Protein AF-A0A933AD71-F1 (afdb_monomer)

Secondary structure (DSSP, 8-state):
-------S---------HHHHHHHHHHHHHHS-PPP---TTHHHHHHHHHHHTT-S-HHHHHHHHHHHHHT--EEES-HHHHHHTGGGGGGEEE-S--

Structure (mmCIF, N/CA/C/O backbone):
data_AF-A0A933AD71-F1
#
_entry.id   AF-A0A933AD71-F1
#
loop_
_atom_site.group_PDB
_atom_site.id
_atom_site.type_symbol
_atom_site.label_atom_id
_atom_site.label_alt_id
_atom_site.label_comp_id
_atom_site.label_asym_id
_atom_site.label_entity_id
_atom_site.label_seq_id
_atom_site.pdbx_PDB_ins_code
_atom_site.Cartn_x
_atom_site.Cartn_y
_atom_site.Cartn_z
_atom_site.occupancy
_atom_site.B_iso_or_equiv
_atom_site.auth_seq_id
_atom_site.auth_comp_id
_atom_site.auth_asym_id
_atom_site.auth_atom_id
_atom_site.pdbx_PDB_model_num
ATOM 1 N N . MET A 1 1 ? 36.492 -51.197 -6.129 1.00 37.38 1 MET A N 1
ATOM 2 C CA . MET A 1 1 ? 35.802 -50.047 -5.502 1.00 37.38 1 MET A CA 1
ATOM 3 C C . MET A 1 1 ? 36.405 -48.748 -6.037 1.00 37.38 1 MET A C 1
ATOM 5 O O . MET A 1 1 ? 37.437 -48.340 -5.514 1.00 37.38 1 MET A O 1
ATOM 9 N N . PRO A 1 2 ? 35.871 -48.123 -7.103 1.00 40.47 2 PRO A N 1
ATOM 10 C CA . PRO A 1 2 ? 36.407 -46.858 -7.590 1.00 40.47 2 PRO A CA 1
ATOM 11 C C . PRO A 1 2 ? 35.709 -45.665 -6.919 1.00 40.47 2 PRO A C 1
ATOM 13 O O . PRO A 1 2 ? 34.490 -45.634 -6.762 1.00 40.47 2 PRO A O 1
ATOM 16 N N . ARG A 1 3 ? 36.526 -44.697 -6.494 1.00 38.31 3 ARG A N 1
ATOM 17 C CA . ARG A 1 3 ? 36.139 -43.417 -5.889 1.00 38.31 3 ARG A CA 1
ATOM 18 C C . ARG A 1 3 ? 35.299 -42.589 -6.867 1.00 38.31 3 ARG A C 1
ATOM 20 O O . ARG A 1 3 ? 35.712 -42.370 -8.002 1.00 38.31 3 ARG A O 1
ATOM 27 N N . CYS A 1 4 ? 34.158 -42.091 -6.399 1.00 40.84 4 CYS A N 1
ATOM 28 C CA . CYS A 1 4 ? 33.303 -41.160 -7.129 1.00 40.84 4 CYS A CA 1
ATOM 29 C C . CYS A 1 4 ? 33.999 -39.785 -7.219 1.00 40.84 4 CYS A C 1
ATOM 31 O O . CYS A 1 4 ? 33.942 -38.977 -6.293 1.00 40.84 4 CYS A O 1
ATOM 33 N N . LEU A 1 5 ? 34.709 -39.541 -8.323 1.00 49.22 5 LEU A N 1
ATOM 34 C CA . LEU A 1 5 ? 35.146 -38.215 -8.760 1.00 49.22 5 LEU A CA 1
ATOM 35 C C . LEU A 1 5 ? 33.936 -37.494 -9.363 1.00 49.22 5 LEU A C 1
ATOM 37 O O . LEU A 1 5 ? 33.727 -37.532 -10.567 1.00 49.22 5 LEU A O 1
ATOM 41 N N . GLN A 1 6 ? 33.111 -36.878 -8.519 1.00 50.31 6 GLN A N 1
ATOM 42 C CA . GLN A 1 6 ? 32.087 -35.921 -8.958 1.00 50.31 6 GLN A CA 1
ATOM 43 C C . GLN A 1 6 ? 31.744 -34.945 -7.819 1.00 50.31 6 GLN A C 1
ATOM 45 O O . GLN A 1 6 ? 30.594 -34.709 -7.464 1.00 50.31 6 GLN A O 1
ATOM 50 N N . CYS A 1 7 ? 32.791 -34.357 -7.235 1.00 47.53 7 CYS A N 1
ATOM 51 C CA . CYS A 1 7 ? 32.699 -33.047 -6.599 1.00 47.53 7 CYS A CA 1
ATOM 52 C C . CYS A 1 7 ? 32.928 -31.986 -7.683 1.00 47.53 7 CYS A C 1
ATOM 54 O O . CYS A 1 7 ? 33.907 -32.073 -8.418 1.00 47.53 7 CYS A O 1
ATOM 56 N N . CYS A 1 8 ? 32.062 -30.971 -7.707 1.00 44.34 8 CYS A N 1
ATOM 57 C CA . CYS A 1 8 ? 32.221 -29.714 -8.444 1.00 44.34 8 CYS A CA 1
ATOM 58 C C . CYS A 1 8 ? 31.976 -29.749 -9.960 1.00 44.34 8 CYS A C 1
ATOM 60 O O . CYS A 1 8 ? 32.891 -29.470 -10.720 1.00 44.34 8 CYS A O 1
ATOM 62 N N . ASP A 1 9 ? 30.722 -29.916 -10.398 1.00 50.09 9 ASP A N 1
ATOM 63 C CA . ASP A 1 9 ? 30.306 -29.219 -11.628 1.00 50.09 9 ASP A CA 1
ATOM 64 C C . ASP A 1 9 ? 28.804 -28.892 -11.675 1.00 50.09 9 ASP A C 1
ATOM 66 O O . ASP A 1 9 ? 27.994 -29.526 -12.349 1.00 50.09 9 ASP A O 1
ATOM 70 N N . ARG A 1 10 ? 28.389 -27.907 -10.869 1.00 45.22 10 ARG A N 1
ATOM 71 C CA . ARG A 1 10 ? 27.044 -27.308 -10.968 1.00 45.22 10 ARG A CA 1
ATOM 72 C C . ARG A 1 10 ? 27.066 -25.796 -10.746 1.00 45.22 10 ARG A C 1
ATOM 74 O O . ARG A 1 10 ? 26.207 -25.233 -10.074 1.00 45.22 10 ARG A O 1
ATOM 81 N N . ARG A 1 11 ? 28.090 -25.135 -11.284 1.00 51.91 11 ARG A N 1
ATOM 82 C CA . ARG A 1 11 ? 28.133 -23.677 -11.439 1.00 51.91 11 ARG A CA 1
ATOM 83 C C . ARG A 1 11 ? 28.491 -23.369 -12.884 1.00 51.91 11 ARG A C 1
ATOM 85 O O . ARG A 1 11 ? 29.607 -22.962 -13.176 1.00 51.91 11 ARG A O 1
ATOM 92 N N . SER A 1 12 ? 27.527 -23.553 -13.781 1.00 45.59 12 SER A N 1
ATOM 93 C CA . SER A 1 12 ? 27.561 -22.895 -15.082 1.00 45.59 12 SER A CA 1
ATOM 94 C C . SER A 1 12 ? 27.597 -21.387 -14.826 1.00 45.59 12 SER A C 1
ATOM 96 O O . SER A 1 12 ? 26.651 -20.769 -14.339 1.00 45.59 12 SER A O 1
ATOM 98 N N . SER A 1 13 ? 28.776 -20.829 -15.056 1.00 49.59 13 SER A N 1
ATOM 99 C CA . SER A 1 13 ? 29.161 -19.454 -14.809 1.00 49.59 13 SER A CA 1
ATOM 100 C C . SER A 1 13 ? 28.535 -18.522 -15.842 1.00 49.59 13 SER A C 1
ATOM 102 O O . SER A 1 13 ? 29.160 -18.187 -16.845 1.00 49.59 13 SER A O 1
ATOM 104 N N . THR A 1 14 ? 27.331 -18.020 -15.584 1.00 49.91 14 THR A N 1
ATOM 105 C CA . THR A 1 14 ? 26.979 -16.687 -16.085 1.00 49.91 14 THR A CA 1
ATOM 106 C C . THR A 1 14 ? 27.510 -15.688 -15.068 1.00 49.91 14 THR A C 1
ATOM 108 O O . THR A 1 14 ? 26.849 -15.384 -14.073 1.00 49.91 14 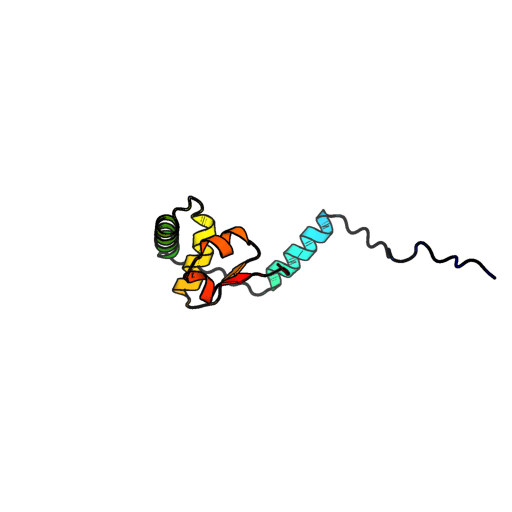THR A O 1
ATOM 111 N N . SER A 1 15 ? 28.735 -15.197 -15.273 1.00 59.34 15 SER A N 1
ATOM 112 C CA . SER A 1 15 ? 29.302 -14.083 -14.503 1.00 59.34 15 SER A CA 1
ATOM 113 C C . SER A 1 15 ? 28.622 -12.768 -14.910 1.00 59.34 15 SER A C 1
ATOM 115 O O . SER A 1 15 ? 29.255 -11.825 -15.384 1.00 59.34 15 SER A O 1
ATOM 117 N N . THR A 1 16 ? 27.297 -12.709 -14.796 1.00 62.53 1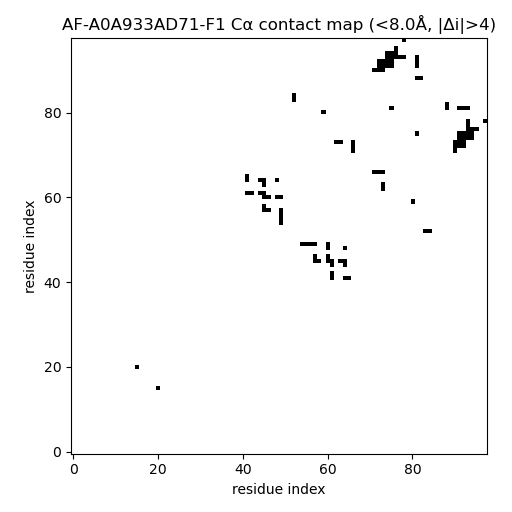6 THR A N 1
ATOM 118 C CA . THR A 1 16 ? 26.540 -11.480 -14.999 1.00 62.53 16 THR A CA 1
ATOM 119 C C . THR A 1 16 ? 26.776 -10.630 -13.762 1.00 62.53 16 THR A C 1
ATOM 121 O O . THR A 1 16 ? 26.353 -10.994 -12.661 1.00 62.53 16 THR A O 1
ATOM 124 N N . SER A 1 17 ? 27.516 -9.530 -13.925 1.00 79.25 17 SER A N 1
ATOM 125 C CA . SER A 1 17 ? 27.820 -8.623 -12.819 1.00 79.25 17 SER A CA 1
ATOM 126 C C . SER A 1 17 ? 26.526 -8.185 -12.113 1.00 79.25 17 SER A C 1
ATOM 128 O O . SER A 1 17 ? 25.480 -8.087 -12.767 1.00 79.25 17 SER A O 1
ATOM 130 N N . PRO A 1 18 ? 26.559 -7.892 -10.799 1.00 83.69 18 PRO A N 1
ATOM 131 C CA . PRO A 1 18 ? 25.370 -7.455 -10.063 1.00 83.69 18 PRO A CA 1
ATOM 132 C C . PRO A 1 18 ? 24.619 -6.303 -10.746 1.00 83.69 18 PRO A C 1
ATOM 134 O O . PRO A 1 18 ? 23.392 -6.300 -10.770 1.00 83.69 18 PRO A O 1
ATOM 137 N N . ARG A 1 19 ? 25.352 -5.387 -11.396 1.00 88.06 19 ARG A N 1
ATOM 138 C CA . ARG A 1 19 ? 24.788 -4.292 -12.197 1.00 88.06 19 ARG A CA 1
ATOM 139 C C . ARG A 1 19 ? 23.958 -4.791 -13.382 1.00 88.06 19 ARG A C 1
ATOM 141 O O . ARG A 1 19 ? 22.813 -4.382 -13.521 1.00 88.06 19 ARG A O 1
ATOM 148 N N . LYS A 1 20 ? 24.503 -5.702 -14.197 1.00 90.31 20 LYS A N 1
ATOM 149 C CA . LYS A 1 20 ? 23.792 -6.260 -15.360 1.00 90.31 20 LYS A CA 1
ATOM 150 C C . LYS A 1 20 ? 22.535 -7.031 -14.942 1.00 90.31 20 LYS A C 1
ATOM 152 O O . LYS A 1 20 ? 21.494 -6.880 -15.567 1.00 90.31 20 LYS A O 1
ATOM 157 N N . ARG A 1 21 ? 22.605 -7.796 -13.844 1.00 92.56 21 ARG A N 1
ATOM 158 C CA . ARG A 1 21 ? 21.426 -8.481 -13.278 1.00 92.56 21 ARG A CA 1
ATOM 159 C C . ARG A 1 21 ? 20.364 -7.489 -12.801 1.00 92.56 21 ARG A C 1
ATOM 161 O O . ARG A 1 21 ? 19.177 -7.747 -12.967 1.00 92.56 21 ARG A O 1
ATOM 168 N N . GLY A 1 22 ? 20.786 -6.367 -12.215 1.00 93.56 22 GLY A N 1
ATOM 169 C CA . GLY A 1 22 ? 19.889 -5.291 -11.794 1.00 93.56 22 GLY A CA 1
ATOM 170 C C . GLY A 1 22 ? 19.169 -4.629 -12.970 1.00 93.56 22 GLY A C 1
ATOM 171 O O . GLY A 1 22 ? 17.956 -4.451 -12.915 1.00 93.56 22 GLY A O 1
ATOM 172 N N . GLU A 1 23 ? 19.891 -4.326 -14.051 1.00 95.62 23 GLU A N 1
ATOM 173 C CA . GLU A 1 23 ? 19.314 -3.758 -15.279 1.00 95.62 23 GLU A CA 1
ATOM 174 C C . GLU A 1 23 ? 18.298 -4.706 -15.930 1.00 95.62 23 GLU A C 1
ATOM 176 O O . GLU A 1 23 ? 17.209 -4.281 -16.316 1.00 95.62 23 GLU A O 1
ATOM 181 N N . GLU A 1 24 ? 18.612 -6.002 -15.995 1.00 95.38 24 GLU A N 1
ATOM 182 C CA . GLU A 1 24 ? 17.698 -7.022 -16.512 1.00 95.38 24 GLU A CA 1
ATOM 183 C C . GLU A 1 24 ? 16.433 -7.144 -15.649 1.00 95.38 24 GLU A C 1
ATOM 185 O O . GLU A 1 24 ? 15.317 -7.098 -16.171 1.00 95.38 24 GLU A O 1
ATOM 190 N N . ALA A 1 25 ? 16.587 -7.220 -14.323 1.00 94.25 25 ALA A N 1
ATOM 191 C CA . ALA A 1 25 ? 15.460 -7.276 -13.395 1.00 94.25 25 ALA A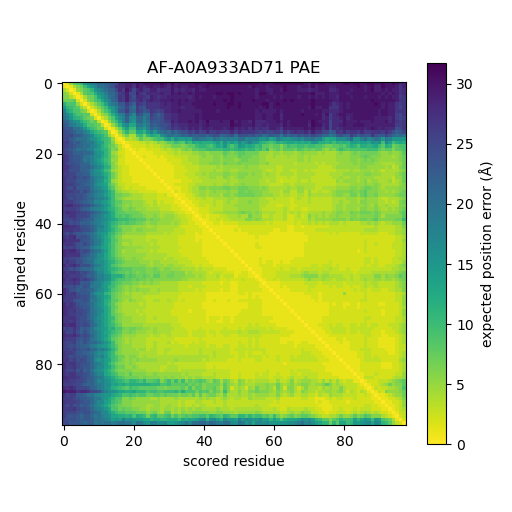 CA 1
ATOM 192 C C . ALA A 1 25 ? 14.568 -6.028 -13.497 1.00 94.25 25 ALA A C 1
ATOM 194 O O . ALA A 1 25 ? 13.342 -6.144 -13.509 1.00 94.25 25 ALA A O 1
ATOM 195 N N . PHE A 1 26 ? 15.165 -4.842 -13.628 1.00 94.38 26 PHE A N 1
ATOM 196 C CA . PHE A 1 26 ? 14.424 -3.598 -13.815 1.00 94.38 26 PHE A CA 1
ATOM 197 C C . PHE A 1 26 ? 13.681 -3.566 -15.159 1.00 94.38 26 PHE A C 1
ATOM 199 O O . PHE A 1 26 ? 12.513 -3.189 -15.214 1.00 94.38 26 PHE A O 1
ATOM 206 N N . SER A 1 27 ? 14.305 -4.043 -16.241 1.00 95.44 27 SER A N 1
ATOM 207 C CA . SER A 1 27 ? 13.642 -4.186 -17.544 1.00 95.44 27 SER A CA 1
ATOM 208 C C . SER A 1 27 ? 12.444 -5.142 -17.491 1.00 95.44 27 SER A C 1
ATOM 210 O O . SER A 1 27 ? 11.424 -4.901 -18.140 1.00 95.44 27 SER A O 1
ATOM 212 N N . ILE A 1 28 ? 12.546 -6.237 -16.732 1.00 95.31 28 ILE A N 1
ATOM 213 C CA . ILE A 1 28 ? 11.416 -7.143 -16.486 1.00 95.31 28 ILE A CA 1
ATOM 214 C C . ILE A 1 28 ? 10.326 -6.410 -15.700 1.00 95.31 28 ILE A C 1
ATOM 216 O O . ILE A 1 28 ? 9.176 -6.424 -16.130 1.00 95.31 28 ILE A O 1
ATOM 220 N N . PHE A 1 29 ? 10.682 -5.719 -14.613 1.00 92.94 29 PHE A N 1
ATOM 221 C CA . PHE A 1 29 ? 9.746 -4.946 -13.792 1.00 92.94 29 PHE A CA 1
ATOM 222 C C . PHE A 1 29 ? 8.922 -3.950 -14.621 1.00 92.94 29 PHE A C 1
ATOM 224 O O . PHE A 1 29 ? 7.695 -3.947 -14.529 1.00 92.94 29 PHE A O 1
ATOM 231 N N . CYS A 1 30 ? 9.566 -3.180 -15.502 1.00 94.00 30 CYS A N 1
ATOM 232 C CA . CYS A 1 30 ? 8.885 -2.219 -16.377 1.00 94.00 30 CYS A CA 1
ATOM 233 C C . CYS A 1 30 ? 7.878 -2.865 -17.346 1.00 94.00 30 CYS A C 1
ATOM 235 O O . CYS A 1 30 ? 6.991 -2.182 -17.851 1.00 94.00 30 CYS A O 1
ATOM 237 N N . ARG A 1 31 ? 7.988 -4.174 -17.607 1.00 95.81 31 ARG A N 1
ATOM 238 C CA . ARG A 1 31 ? 7.097 -4.929 -18.502 1.00 95.81 31 ARG A CA 1
ATOM 239 C C . ARG A 1 31 ? 5.967 -5.664 -17.778 1.00 95.81 31 ARG A C 1
ATOM 241 O O . ARG A 1 31 ? 5.102 -6.216 -18.447 1.00 95.81 31 ARG A O 1
ATOM 248 N N . LEU A 1 32 ? 5.926 -5.649 -16.443 1.00 93.56 32 LEU A N 1
ATOM 249 C CA . LEU A 1 32 ? 4.913 -6.364 -15.649 1.00 93.56 32 LEU A CA 1
ATOM 250 C C . LEU A 1 32 ? 3.495 -5.768 -15.745 1.00 93.56 32 LEU A C 1
ATOM 252 O O . LEU A 1 32 ? 2.576 -6.300 -15.131 1.00 93.56 32 LEU A O 1
ATOM 256 N N . GLY A 1 33 ? 3.299 -4.668 -16.481 1.00 92.62 33 GLY A N 1
ATOM 257 C CA . GLY A 1 33 ? 1.984 -4.034 -16.629 1.00 92.62 33 GLY A CA 1
ATOM 258 C C . GLY A 1 33 ? 1.458 -3.411 -15.332 1.00 92.62 33 GLY A C 1
ATOM 259 O O . GLY A 1 33 ? 0.250 -3.250 -15.167 1.00 92.62 33 GLY A O 1
ATOM 260 N N . ILE A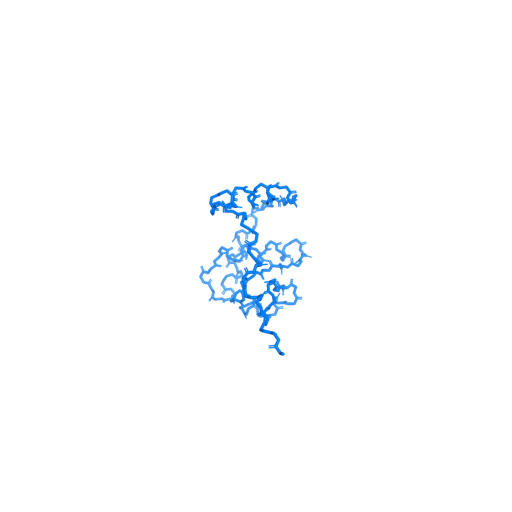 1 34 ? 2.350 -3.071 -14.395 1.00 91.75 34 ILE A N 1
ATOM 261 C CA . ILE A 1 34 ? 1.985 -2.420 -13.134 1.00 91.75 34 ILE A CA 1
ATOM 262 C C . ILE A 1 34 ? 1.457 -1.021 -13.447 1.00 91.75 34 ILE A C 1
ATOM 264 O O . ILE A 1 34 ? 2.160 -0.200 -14.034 1.00 91.75 34 ILE A O 1
ATOM 268 N N . ARG A 1 35 ? 0.222 -0.741 -13.029 1.00 91.75 35 ARG A N 1
ATOM 269 C CA . ARG A 1 35 ? -0.409 0.569 -13.193 1.00 91.75 35 ARG A CA 1
ATOM 270 C C . ARG A 1 35 ? -0.202 1.409 -11.930 1.00 91.75 35 ARG A C 1
ATOM 272 O O . ARG A 1 35 ? -0.742 1.036 -10.887 1.00 91.75 35 ARG A O 1
ATOM 279 N N . PRO A 1 36 ? 0.520 2.543 -11.996 1.00 89.56 36 PRO A N 1
ATOM 280 C CA . PRO A 1 36 ? 0.557 3.491 -10.893 1.00 89.56 36 PRO A CA 1
ATOM 281 C C . PRO A 1 36 ? -0.849 4.037 -10.650 1.00 89.56 36 PRO A C 1
ATOM 283 O O . PRO A 1 36 ? -1.519 4.481 -11.583 1.00 89.56 36 PRO A O 1
ATOM 286 N N . VAL A 1 37 ? -1.295 4.001 -9.399 1.00 91.00 37 VAL A N 1
ATOM 287 C CA . VAL A 1 37 ? -2.570 4.590 -8.994 1.00 91.00 37 VAL A CA 1
ATOM 288 C C . VAL A 1 37 ? -2.271 5.861 -8.217 1.00 91.00 37 VAL A C 1
ATOM 290 O O . VAL A 1 37 ? -1.567 5.831 -7.210 1.00 91.00 37 VAL A O 1
ATOM 293 N N . HIS A 1 38 ? -2.807 6.980 -8.696 1.00 89.69 38 HIS A N 1
ATOM 294 C CA . HIS A 1 38 ? -2.748 8.255 -7.999 1.00 89.69 38 HIS A CA 1
ATOM 295 C C . HIS A 1 38 ? -4.147 8.616 -7.519 1.00 89.69 38 HIS A C 1
ATOM 297 O O . HIS A 1 38 ? -5.061 8.766 -8.331 1.00 89.69 38 HIS A O 1
ATOM 303 N N . ARG A 1 39 ? -4.311 8.793 -6.208 1.00 91.94 39 ARG A N 1
ATOM 304 C CA . ARG A 1 39 ? -5.565 9.272 -5.629 1.00 91.94 39 ARG A CA 1
ATOM 305 C C . ARG A 1 39 ? -5.299 10.369 -4.603 1.00 91.94 39 ARG A C 1
ATOM 307 O O . ARG A 1 39 ? -4.378 10.227 -3.796 1.00 91.94 39 ARG A O 1
ATOM 314 N N . PRO A 1 40 ? -6.095 11.449 -4.607 1.00 90.88 40 PRO A N 1
ATOM 315 C CA . PRO A 1 40 ? -5.922 12.543 -3.661 1.00 90.88 40 PRO A CA 1
ATOM 316 C C . PRO A 1 40 ? -6.307 12.151 -2.229 1.00 90.88 40 PRO A C 1
ATOM 318 O O . PRO A 1 40 ? -5.819 12.765 -1.298 1.00 90.88 40 PRO A O 1
ATOM 321 N N . ASP A 1 41 ? -7.133 11.126 -2.019 1.00 94.50 41 ASP A N 1
ATOM 322 C CA . ASP A 1 41 ? -7.557 10.661 -0.689 1.00 94.50 41 ASP A CA 1
ATOM 323 C C . ASP A 1 41 ? -6.570 9.674 -0.036 1.00 94.50 41 ASP A C 1
ATOM 325 O O . ASP A 1 41 ? -6.644 9.417 1.168 1.00 94.50 41 ASP A O 1
ATOM 329 N N . LEU A 1 42 ? -5.610 9.146 -0.804 1.00 95.62 42 LEU A N 1
ATOM 330 C CA . LEU A 1 42 ? -4.757 8.040 -0.369 1.00 95.62 42 LEU A CA 1
ATOM 331 C C . LEU A 1 42 ? -3.906 8.385 0.858 1.00 95.62 42 LEU A C 1
ATOM 333 O O . LEU A 1 42 ? -3.791 7.580 1.781 1.00 95.62 42 LEU A O 1
ATOM 337 N N . HIS A 1 43 ? -3.322 9.583 0.880 1.00 95.31 43 HIS A N 1
ATOM 338 C CA . HIS A 1 43 ? -2.446 10.018 1.967 1.00 95.31 43 HIS A CA 1
ATOM 339 C C . HIS A 1 43 ? -3.221 10.276 3.266 1.00 95.31 43 HIS A C 1
ATOM 341 O O . HIS A 1 43 ? -2.720 9.973 4.349 1.00 95.31 43 HIS A O 1
ATOM 347 N N . LEU A 1 44 ? -4.461 10.770 3.164 1.00 96.56 44 LEU A N 1
ATOM 348 C CA . LEU A 1 44 ? -5.347 10.956 4.314 1.00 96.56 44 LEU A CA 1
ATOM 349 C C . LEU A 1 44 ? -5.711 9.603 4.920 1.00 96.56 44 LEU A C 1
ATOM 351 O O . LEU A 1 44 ? -5.530 9.396 6.122 1.00 96.56 44 LEU A O 1
ATOM 355 N N . ARG A 1 45 ? -6.124 8.644 4.081 1.00 97.00 45 ARG A N 1
ATOM 356 C CA . ARG A 1 45 ? -6.471 7.305 4.561 1.00 97.00 45 ARG A CA 1
ATOM 357 C C . ARG A 1 45 ? -5.261 6.572 5.141 1.00 97.00 45 ARG A C 1
ATOM 359 O O . ARG A 1 45 ? -5.363 5.961 6.202 1.00 97.00 45 ARG A O 1
ATOM 366 N N . ALA A 1 46 ? -4.095 6.675 4.506 1.00 97.00 46 ALA A N 1
ATOM 367 C CA . ALA A 1 46 ? -2.855 6.108 5.035 1.00 97.00 46 ALA A CA 1
ATOM 368 C C . ALA A 1 46 ? -2.497 6.689 6.415 1.00 97.00 46 ALA A C 1
ATOM 370 O O . ALA A 1 46 ? -2.075 5.950 7.307 1.00 97.00 46 ALA A O 1
ATOM 371 N N . TRP A 1 47 ? -2.697 7.996 6.610 1.00 97.25 47 TRP A N 1
ATOM 372 C CA . TRP A 1 47 ? -2.468 8.667 7.889 1.00 97.25 47 TRP A CA 1
ATOM 373 C C . TRP A 1 47 ? -3.428 8.1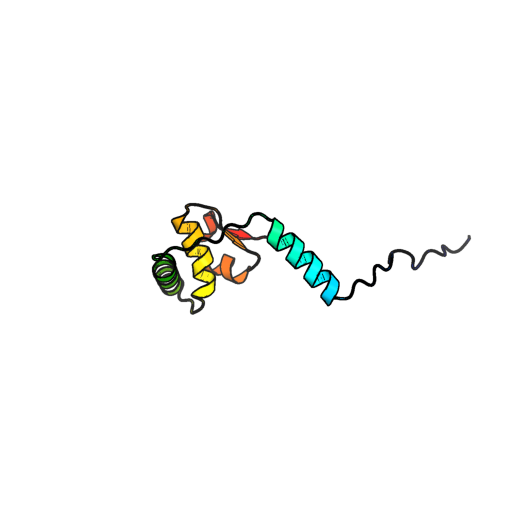96 8.986 1.00 97.25 47 TRP A C 1
ATOM 375 O O . TRP A 1 47 ? -3.010 7.949 10.117 1.00 97.25 47 TRP A O 1
ATOM 385 N N . GLU A 1 48 ? -4.709 8.024 8.669 1.00 97.38 48 GLU A N 1
ATOM 386 C CA . GLU A 1 48 ? -5.690 7.470 9.605 1.00 97.38 48 GLU A CA 1
ATOM 387 C C . GLU A 1 48 ? -5.320 6.058 10.051 1.00 97.38 48 GLU A C 1
ATOM 389 O O . GLU A 1 48 ? -5.229 5.808 11.252 1.00 97.38 48 GLU A O 1
ATOM 394 N N . ILE A 1 49 ? -5.007 5.169 9.104 1.00 96.31 49 ILE A N 1
ATOM 395 C CA . ILE A 1 49 ? -4.589 3.796 9.415 1.00 96.31 49 ILE A CA 1
ATOM 396 C C . ILE A 1 49 ? -3.313 3.804 10.269 1.00 96.31 49 ILE A C 1
ATOM 398 O O . ILE A 1 49 ? -3.200 3.027 11.218 1.00 96.31 49 ILE A O 1
ATOM 402 N N . ALA A 1 50 ? -2.360 4.696 9.979 1.00 96.62 50 ALA A N 1
ATOM 403 C CA . ALA A 1 50 ? -1.136 4.825 10.768 1.00 96.62 50 ALA A CA 1
ATOM 404 C C . ALA A 1 50 ? -1.428 5.179 12.236 1.00 96.62 50 ALA A C 1
ATOM 406 O O . ALA A 1 50 ? -0.831 4.582 13.136 1.00 96.62 50 ALA A O 1
ATOM 407 N N . LYS A 1 51 ? -2.379 6.094 12.480 1.00 96.62 51 LYS A N 1
ATOM 408 C CA . LYS A 1 51 ? 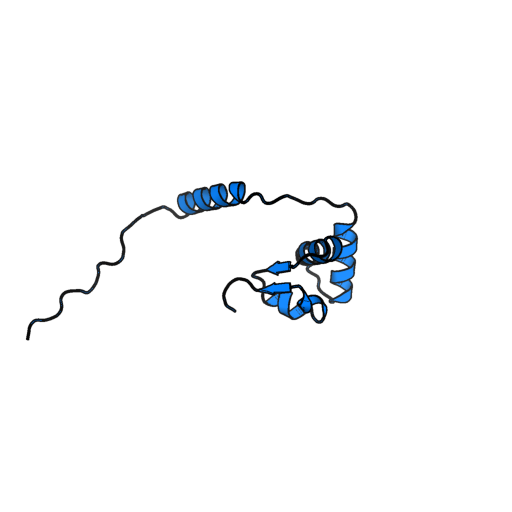-2.847 6.442 13.831 1.00 96.62 51 LYS A CA 1
ATOM 409 C C . LYS A 1 51 ? -3.559 5.268 14.502 1.00 96.62 51 LYS A C 1
ATOM 411 O O . LYS A 1 51 ? -3.234 4.942 15.638 1.00 96.62 51 LYS A O 1
ATOM 416 N N . GLU A 1 52 ? -4.482 4.609 13.800 1.00 95.56 52 GLU A N 1
ATOM 417 C CA . GLU A 1 52 ? -5.234 3.457 14.322 1.00 95.56 52 GLU A CA 1
ATOM 418 C C . GLU A 1 52 ? -4.315 2.298 14.741 1.00 95.56 52 GLU A C 1
ATOM 420 O O . GLU A 1 52 ? -4.561 1.631 15.743 1.00 95.56 52 GLU A O 1
ATOM 425 N N . LEU A 1 53 ? -3.238 2.063 13.986 1.00 93.56 53 LEU A N 1
ATOM 426 C CA . LEU A 1 53 ? -2.257 1.011 14.264 1.00 93.56 53 LEU A CA 1
ATOM 427 C C . LEU A 1 53 ? -1.081 1.487 15.132 1.00 93.56 53 LEU A C 1
ATOM 429 O O . LEU A 1 53 ? -0.127 0.728 15.322 1.00 93.56 53 LEU A O 1
ATOM 433 N N . ASN A 1 54 ? -1.124 2.731 15.622 1.00 94.06 54 ASN A N 1
ATOM 434 C CA . ASN A 1 54 ? -0.070 3.376 16.406 1.00 94.06 54 ASN A CA 1
ATOM 435 C C . ASN A 1 54 ? 1.338 3.149 15.814 1.00 94.06 54 ASN A C 1
ATOM 437 O O . ASN A 1 54 ? 2.255 2.653 16.475 1.00 94.06 54 ASN A O 1
ATOM 441 N N . THR A 1 55 ? 1.503 3.434 14.518 1.00 92.56 55 THR A N 1
ATOM 442 C CA . THR A 1 55 ? 2.754 3.198 13.786 1.00 92.56 55 THR A CA 1
ATOM 443 C C . THR A 1 55 ? 3.243 4.477 13.103 1.00 92.56 55 THR A C 1
ATOM 445 O O . THR A 1 55 ? 2.470 5.127 12.406 1.00 92.56 55 THR A O 1
ATOM 448 N N . PRO A 1 56 ? 4.543 4.817 13.194 1.00 92.31 56 PRO A N 1
ATOM 449 C CA . PRO A 1 56 ? 5.095 5.999 12.522 1.00 92.31 56 PRO A CA 1
ATOM 450 C C . PRO A 1 56 ? 5.288 5.798 11.006 1.00 92.31 56 PRO A C 1
ATOM 452 O O . PRO A 1 56 ? 5.683 6.710 10.286 1.00 92.31 56 PRO A O 1
ATOM 455 N N . ARG A 1 57 ? 5.043 4.584 10.497 1.00 92.00 57 ARG A N 1
ATOM 456 C CA . ARG A 1 57 ? 5.338 4.176 9.114 1.00 92.00 57 ARG A CA 1
ATOM 457 C C . ARG A 1 57 ? 4.168 4.456 8.173 1.00 92.00 57 ARG A C 1
ATOM 459 O O . ARG A 1 57 ? 3.528 3.530 7.684 1.00 92.00 57 ARG A O 1
ATOM 466 N N . VAL A 1 58 ? 3.889 5.734 7.928 1.00 94.19 58 VAL A N 1
ATOM 467 C CA . VAL A 1 58 ? 2.782 6.166 7.050 1.00 94.19 58 VAL A CA 1
ATOM 468 C C . VAL A 1 58 ? 2.986 5.691 5.610 1.00 94.19 58 VAL A C 1
ATOM 470 O O . VAL A 1 58 ? 2.024 5.340 4.936 1.00 94.19 58 VAL A O 1
ATOM 473 N N . TYR A 1 59 ? 4.235 5.628 5.140 1.00 92.88 59 TYR A N 1
ATOM 474 C CA . TYR A 1 59 ? 4.556 5.142 3.796 1.00 92.88 59 TYR A CA 1
ATOM 475 C C . TYR A 1 59 ? 4.016 3.723 3.556 1.00 92.88 59 TYR A C 1
ATOM 477 O O . TYR A 1 59 ? 3.251 3.517 2.619 1.00 92.88 59 TYR A O 1
ATOM 485 N N . ASP A 1 60 ? 4.287 2.782 4.467 1.00 93.06 60 ASP A N 1
ATOM 486 C CA . ASP A 1 60 ? 3.764 1.410 4.380 1.00 93.06 60 ASP A CA 1
ATOM 487 C C . ASP A 1 60 ? 2.225 1.380 4.382 1.00 93.06 60 ASP A C 1
ATOM 489 O O . ASP A 1 60 ? 1.610 0.514 3.757 1.00 93.06 60 ASP A O 1
ATOM 493 N N . MET A 1 61 ? 1.585 2.337 5.068 1.00 96.19 61 MET A N 1
ATOM 494 C CA . MET A 1 61 ? 0.124 2.437 5.119 1.00 96.19 61 MET A CA 1
ATOM 495 C C . MET A 1 61 ? -0.490 2.918 3.806 1.00 96.19 61 MET A C 1
ATOM 497 O O . MET A 1 61 ? -1.681 2.704 3.616 1.00 96.19 61 MET A O 1
ATOM 501 N N . HIS A 1 62 ? 0.277 3.491 2.872 1.00 95.69 62 HIS A N 1
ATOM 502 C CA . HIS A 1 62 ? -0.253 3.824 1.546 1.00 95.69 62 HIS A CA 1
ATOM 503 C C . HIS A 1 62 ? -0.634 2.562 0.771 1.00 95.69 62 HIS A C 1
ATOM 505 O O . HIS A 1 62 ? -1.693 2.526 0.156 1.00 95.69 62 HIS A O 1
ATOM 511 N N . CYS A 1 63 ? 0.168 1.496 0.853 1.00 94.00 63 CYS A N 1
ATOM 512 C CA . CYS A 1 63 ? -0.173 0.218 0.226 1.00 94.00 63 CYS A CA 1
ATOM 513 C C . CYS A 1 63 ? -1.438 -0.394 0.847 1.00 94.00 63 CYS A C 1
ATOM 515 O O . CYS A 1 63 ? -2.284 -0.934 0.140 1.00 94.00 63 CYS A O 1
ATOM 517 N N . VAL A 1 64 ? -1.580 -0.277 2.171 1.00 96.06 64 VAL A N 1
ATOM 518 C CA . VAL A 1 64 ? -2.752 -0.762 2.916 1.00 96.06 64 VAL A CA 1
ATOM 519 C C . VAL A 1 64 ? -3.997 0.044 2.546 1.00 96.06 64 VAL A C 1
ATOM 521 O O . VAL A 1 64 ? -5.025 -0.539 2.224 1.00 96.06 64 VAL A O 1
ATOM 524 N N . ALA A 1 65 ? -3.896 1.373 2.553 1.00 96.44 65 ALA A N 1
ATOM 525 C CA . ALA A 1 65 ? -4.981 2.275 2.192 1.00 96.44 65 ALA A CA 1
ATOM 526 C C . ALA A 1 65 ? -5.425 2.068 0.743 1.00 96.44 65 ALA A C 1
ATOM 528 O O . ALA A 1 65 ? -6.621 2.014 0.484 1.00 96.44 65 ALA A O 1
ATOM 529 N N . LEU A 1 66 ? -4.481 1.902 -0.189 1.00 96.31 66 LEU A N 1
ATOM 530 C CA . LEU A 1 66 ? -4.801 1.663 -1.593 1.00 96.31 66 LEU A CA 1
ATOM 531 C C . LEU A 1 66 ? -5.596 0.365 -1.760 1.00 96.31 66 LEU A C 1
ATOM 533 O O . LEU A 1 66 ? -6.628 0.370 -2.418 1.00 96.31 66 LEU A O 1
ATOM 537 N N . ALA A 1 67 ? -5.149 -0.722 -1.129 1.00 95.50 67 ALA A N 1
ATOM 538 C CA . ALA A 1 67 ? -5.855 -1.998 -1.180 1.00 95.50 67 ALA A CA 1
ATOM 539 C C . ALA A 1 67 ? -7.252 -1.924 -0.537 1.00 95.50 67 ALA A C 1
ATOM 541 O O . ALA A 1 67 ? -8.210 -2.464 -1.084 1.00 95.50 67 ALA A O 1
ATOM 542 N N . GLU A 1 68 ? -7.388 -1.206 0.584 1.00 94.62 68 GLU A N 1
ATOM 543 C CA . GLU A 1 68 ? -8.678 -0.993 1.253 1.00 94.62 68 GLU A CA 1
ATOM 544 C C . GLU A 1 68 ? -9.651 -0.178 0.380 1.00 94.62 68 GLU A C 1
ATOM 546 O O . GLU A 1 68 ? -10.814 -0.553 0.257 1.00 94.62 68 GLU A O 1
ATOM 551 N N . LEU A 1 69 ? -9.175 0.896 -0.264 1.00 94.75 69 LEU A N 1
ATOM 552 C CA . LEU A 1 69 ? -9.980 1.777 -1.122 1.00 94.75 69 LEU A CA 1
ATOM 553 C C . LEU A 1 69 ? -10.377 1.125 -2.452 1.00 94.75 69 LEU A C 1
ATOM 555 O O . LEU A 1 69 ? -11.486 1.340 -2.932 1.00 94.75 69 LEU A O 1
ATOM 559 N N . GLU A 1 70 ? -9.483 0.337 -3.047 1.00 94.00 70 GLU A N 1
ATOM 560 C CA . GLU A 1 70 ? -9.74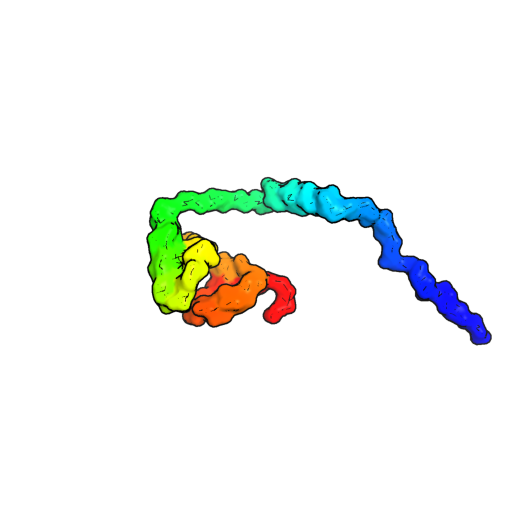4 -0.387 -4.298 1.00 94.00 70 GLU A CA 1
ATOM 561 C C . GLU A 1 70 ? -10.458 -1.732 -4.058 1.00 94.00 70 GLU A C 1
ATOM 563 O O . GLU A 1 70 ? -10.811 -2.424 -5.012 1.00 94.00 70 GLU A O 1
ATOM 568 N N . GLY A 1 71 ? -10.672 -2.122 -2.794 1.00 93.94 71 GLY A N 1
ATOM 569 C CA . GLY A 1 71 ? -11.336 -3.374 -2.431 1.00 93.94 71 GLY A CA 1
ATOM 570 C C . GLY A 1 71 ? -10.577 -4.623 -2.890 1.00 93.94 71 GLY A C 1
ATOM 571 O O . GLY A 1 71 ? -11.201 -5.623 -3.244 1.00 93.94 71 GLY A O 1
ATOM 572 N N . CYS A 1 72 ? -9.243 -4.571 -2.918 1.00 94.56 72 CYS A N 1
ATOM 573 C CA . CYS A 1 72 ? -8.394 -5.645 -3.426 1.00 94.56 72 CYS A CA 1
ATOM 574 C C . CYS A 1 72 ? -7.481 -6.242 -2.345 1.00 94.56 72 CYS A C 1
ATOM 576 O O . CYS A 1 72 ? -7.370 -5.749 -1.223 1.00 94.56 72 CYS A O 1
ATOM 578 N N . GLU A 1 73 ? -6.839 -7.360 -2.675 1.00 96.06 73 GLU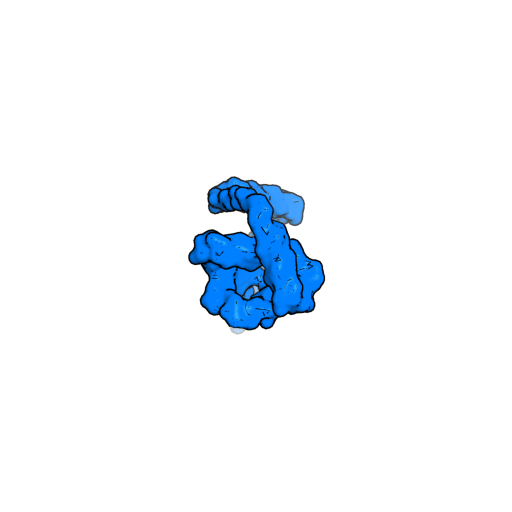 A N 1
ATOM 579 C CA . GLU A 1 73 ? -5.915 -8.024 -1.761 1.00 96.06 73 GLU A CA 1
ATOM 580 C C . GLU A 1 73 ? -4.556 -7.313 -1.729 1.00 96.06 73 GLU A C 1
ATOM 582 O O . GLU A 1 73 ? -3.989 -6.963 -2.764 1.00 96.06 73 GLU A O 1
ATOM 587 N N . LEU A 1 74 ? -3.984 -7.175 -0.533 1.00 95.88 74 LEU A N 1
ATOM 588 C CA . LEU A 1 74 ? -2.628 -6.667 -0.352 1.00 95.88 74 LEU A CA 1
ATOM 589 C C . LEU A 1 74 ?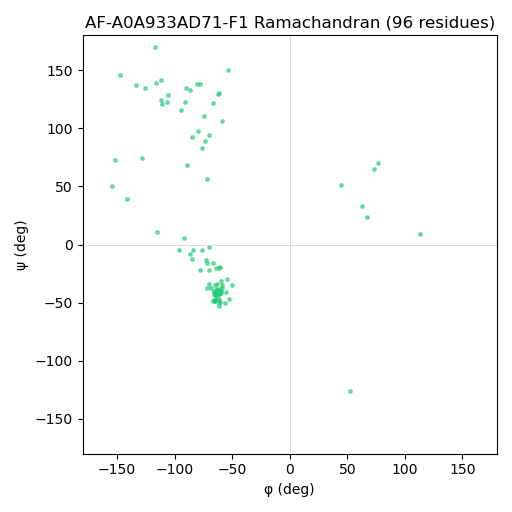 -1.635 -7.827 -0.350 1.00 95.88 74 LEU A C 1
ATOM 591 O O . LEU A 1 74 ? -1.699 -8.687 0.522 1.00 95.88 74 LEU A O 1
ATOM 595 N N . TYR A 1 75 ? -0.658 -7.808 -1.252 1.00 95.00 75 TYR A N 1
ATOM 596 C CA . TYR A 1 75 ? 0.472 -8.737 -1.234 1.00 95.00 75 TYR A CA 1
ATOM 597 C C . TYR A 1 75 ? 1.732 -8.015 -0.754 1.00 95.00 75 TYR A C 1
ATOM 599 O O . TYR A 1 75 ? 2.078 -6.955 -1.270 1.00 95.00 75 TYR A O 1
ATOM 607 N N . THR A 1 76 ? 2.430 -8.571 0.239 1.00 94.38 76 THR A N 1
ATOM 608 C CA . THR A 1 76 ? 3.657 -7.963 0.774 1.00 94.38 76 THR A CA 1
ATOM 609 C C . THR A 1 76 ? 4.667 -8.999 1.255 1.00 94.38 76 THR A C 1
ATOM 611 O O . THR A 1 76 ? 4.307 -10.049 1.783 1.00 94.38 76 THR A O 1
ATOM 614 N N . ALA A 1 77 ? 5.954 -8.696 1.086 1.00 94.44 77 ALA A N 1
ATOM 615 C CA . ALA A 1 77 ? 7.040 -9.457 1.700 1.00 94.44 77 ALA A CA 1
ATOM 616 C C . ALA A 1 77 ? 7.364 -8.965 3.129 1.00 94.44 77 ALA A C 1
ATOM 618 O O . ALA A 1 77 ? 8.143 -9.600 3.841 1.00 94.44 77 ALA A O 1
ATOM 619 N N . ASP A 1 78 ? 6.775 -7.849 3.582 1.00 92.69 78 ASP A N 1
ATOM 620 C CA . ASP A 1 78 ? 7.003 -7.320 4.930 1.00 92.69 78 ASP A CA 1
ATOM 621 C C . ASP A 1 78 ? 6.167 -8.089 5.970 1.00 92.69 78 ASP A C 1
ATOM 623 O O . ASP A 1 78 ? 4.996 -7.802 6.240 1.00 92.69 78 ASP A O 1
ATOM 627 N N . ARG A 1 79 ? 6.813 -9.061 6.621 1.00 91.00 79 ARG A N 1
ATOM 628 C CA . ARG A 1 79 ? 6.244 -9.820 7.747 1.00 91.00 79 ARG A CA 1
ATOM 629 C C . ARG A 1 79 ? 5.843 -8.925 8.927 1.00 91.00 79 ARG A C 1
ATOM 631 O O . ARG A 1 79 ? 4.871 -9.213 9.627 1.00 91.00 79 ARG A O 1
ATOM 638 N N . GLY A 1 80 ? 6.602 -7.860 9.181 1.00 90.69 80 GLY A N 1
ATOM 639 C CA . GLY A 1 80 ? 6.348 -6.909 10.258 1.00 90.69 80 GLY A CA 1
ATOM 640 C C . GLY A 1 80 ? 5.090 -6.084 10.006 1.00 90.69 80 GLY A C 1
ATOM 641 O O . GLY A 1 80 ? 4.331 -5.837 10.944 1.00 90.69 80 GLY A O 1
ATOM 642 N N . LEU A 1 81 ? 4.836 -5.705 8.751 1.00 92.50 81 LEU A N 1
ATOM 643 C CA . LEU A 1 81 ? 3.573 -5.105 8.328 1.00 92.50 81 LEU A CA 1
ATOM 644 C C . LEU A 1 81 ? 2.405 -6.072 8.552 1.00 92.50 81 LEU A C 1
ATOM 646 O O . LEU A 1 81 ? 1.467 -5.719 9.263 1.00 92.50 81 LEU A O 1
ATOM 650 N N . LEU A 1 82 ? 2.493 -7.308 8.048 1.00 92.50 82 LEU A N 1
ATOM 651 C CA . LEU A 1 82 ? 1.426 -8.313 8.201 1.00 92.50 82 LEU A CA 1
ATOM 652 C C . LEU A 1 82 ? 1.041 -8.562 9.660 1.00 92.50 82 LEU A C 1
ATOM 654 O O . LEU A 1 82 ? -0.141 -8.675 9.981 1.00 92.50 82 LEU A O 1
ATOM 658 N N . ARG A 1 83 ? 2.031 -8.616 10.557 1.00 90.88 83 ARG A N 1
ATOM 659 C CA . ARG A 1 83 ? 1.789 -8.784 11.994 1.00 90.88 83 ARG A CA 1
ATOM 660 C C . ARG A 1 83 ? 1.044 -7.593 12.605 1.00 90.88 83 ARG A C 1
ATOM 662 O O . ARG A 1 83 ? 0.231 -7.797 13.499 1.00 90.88 83 ARG A O 1
ATOM 669 N N . LYS A 1 84 ? 1.304 -6.370 12.132 1.00 91.62 84 LYS A N 1
ATOM 670 C CA . LYS A 1 84 ? 0.658 -5.148 12.639 1.00 91.62 84 LYS A CA 1
ATOM 671 C C . LYS A 1 84 ? -0.767 -4.942 12.127 1.00 91.62 84 LYS A C 1
ATOM 673 O O . LYS A 1 84 ? -1.523 -4.233 12.774 1.00 91.62 84 LYS A O 1
ATOM 678 N N . LEU A 1 85 ? -1.149 -5.546 11.000 1.00 92.00 85 LEU A N 1
ATOM 679 C CA . LEU A 1 85 ? -2.455 -5.302 10.372 1.00 92.00 85 LEU A CA 1
ATOM 680 C C . LEU A 1 85 ? -3.662 -5.790 11.193 1.00 92.00 85 LEU A C 1
ATOM 682 O O . LEU A 1 85 ? -4.785 -5.376 10.909 1.00 92.00 85 LEU A O 1
ATOM 686 N N . GLY A 1 86 ? -3.473 -6.644 12.205 1.00 85.81 86 GLY A N 1
ATOM 687 C CA . GLY A 1 86 ? -4.566 -7.110 13.067 1.00 85.81 86 GLY A CA 1
ATOM 688 C C . GLY A 1 86 ? -5.740 -7.674 12.254 1.00 85.81 86 GLY A C 1
ATOM 689 O O . GLY A 1 86 ? -5.545 -8.517 11.380 1.00 85.81 86 GLY A O 1
ATOM 690 N N . ALA A 1 87 ? -6.956 -7.163 12.478 1.00 82.94 87 ALA A N 1
ATOM 691 C CA . ALA A 1 87 ? -8.163 -7.570 11.744 1.00 82.94 87 ALA A CA 1
ATOM 692 C C . ALA A 1 87 ? -8.135 -7.252 10.230 1.00 82.94 87 ALA A C 1
ATOM 694 O O . ALA A 1 87 ? -8.866 -7.871 9.449 1.00 82.94 87 ALA A O 1
ATOM 695 N N . ARG A 1 88 ? -7.286 -6.313 9.780 1.00 86.19 88 ARG A N 1
ATOM 696 C CA . ARG A 1 88 ? -7.079 -6.013 8.347 1.00 86.19 88 ARG A CA 1
ATOM 697 C C . ARG A 1 88 ? -6.293 -7.102 7.627 1.00 86.19 88 ARG A C 1
ATOM 699 O O . ARG A 1 88 ? -6.308 -7.164 6.406 1.00 86.19 88 ARG A O 1
ATOM 706 N N . ARG A 1 89 ? -5.670 -8.021 8.370 1.00 85.56 89 ARG A N 1
ATOM 707 C CA . ARG A 1 89 ? -4.924 -9.146 7.801 1.00 85.56 89 ARG A CA 1
ATOM 708 C C . ARG A 1 89 ? -5.786 -10.076 6.937 1.00 85.56 89 ARG A C 1
ATOM 710 O O . ARG A 1 89 ? -5.231 -10.779 6.106 1.00 85.56 89 ARG A O 1
ATOM 717 N N . ARG A 1 90 ? -7.119 -10.061 7.078 1.00 89.19 90 ARG A N 1
ATOM 718 C CA . ARG A 1 90 ? -8.037 -10.942 6.326 1.00 89.19 90 ARG A CA 1
ATOM 719 C C . ARG A 1 90 ? -7.884 -10.868 4.798 1.00 89.19 90 ARG A C 1
ATOM 721 O O . ARG A 1 90 ? -8.129 -11.861 4.131 1.00 89.19 90 ARG A O 1
ATOM 728 N N . TRP A 1 91 ? -7.465 -9.719 4.266 1.00 92.69 91 TRP A N 1
ATOM 729 C CA . TRP A 1 91 ? -7.226 -9.495 2.833 1.00 92.69 91 TRP A CA 1
ATOM 730 C C . TRP A 1 91 ? -5.748 -9.209 2.516 1.00 92.69 91 TRP A C 1
ATOM 732 O O . TRP A 1 91 ? -5.420 -8.823 1.397 1.00 92.69 91 TRP A O 1
ATOM 742 N N . ALA A 1 92 ? -4.839 -9.415 3.479 1.00 94.19 92 ALA A N 1
ATOM 743 C CA . ALA A 1 92 ? -3.405 -9.196 3.306 1.00 94.19 92 ALA A CA 1
ATOM 744 C C . ALA A 1 92 ? -2.622 -10.520 3.339 1.00 94.19 92 ALA A C 1
ATOM 746 O O . ALA A 1 92 ? -2.681 -11.278 4.310 1.00 94.19 92 ALA A O 1
ATOM 747 N N . LYS A 1 93 ? -1.846 -10.778 2.286 1.00 94.06 93 LYS A N 1
ATOM 748 C CA . LYS A 1 93 ? -1.103 -12.015 2.041 1.00 94.06 93 LYS A CA 1
ATOM 749 C C . LYS A 1 93 ? 0.403 -11.770 2.028 1.00 94.06 93 LYS A C 1
ATOM 751 O O . LYS A 1 93 ? 0.901 -10.794 1.467 1.00 94.06 93 LYS A O 1
ATOM 756 N N . GLY A 1 94 ? 1.130 -12.696 2.646 1.00 92.50 94 GLY A N 1
ATOM 757 C CA . GLY A 1 94 ? 2.585 -12.744 2.581 1.00 92.50 94 GLY A CA 1
ATOM 758 C C . GLY A 1 94 ? 3.068 -13.395 1.293 1.00 92.50 94 GLY A C 1
ATOM 759 O O . GLY A 1 94 ? 2.532 -14.424 0.890 1.00 92.50 94 GLY A O 1
ATOM 760 N N . ILE A 1 95 ? 4.104 -12.829 0.681 1.00 91.75 95 ILE A N 1
ATOM 761 C CA . ILE A 1 95 ? 4.859 -13.471 -0.403 1.00 91.75 95 ILE A CA 1
ATOM 762 C C . ILE A 1 95 ? 6.266 -13.814 0.095 1.00 91.75 95 ILE A C 1
ATOM 764 O O . ILE A 1 95 ? 6.853 -13.032 0.838 1.00 91.75 95 ILE A O 1
ATOM 768 N N . GLY A 1 96 ? 6.810 -14.969 -0.305 1.00 80.75 96 GLY A N 1
ATOM 769 C CA . GLY A 1 96 ? 8.199 -15.352 0.006 1.00 80.75 96 GLY A CA 1
ATOM 770 C C . GLY A 1 96 ? 8.409 -16.548 0.946 1.00 80.75 96 GLY A C 1
ATOM 771 O O . GLY A 1 96 ? 9.552 -16.808 1.304 1.00 80.75 96 GLY A O 1
ATOM 772 N N . GLY A 1 97 ? 7.361 -17.304 1.304 1.00 72.31 97 GLY A N 1
ATOM 773 C CA . GLY A 1 97 ? 7.488 -18.589 2.019 1.00 72.31 97 GLY A CA 1
ATOM 774 C C . GLY A 1 97 ? 7.873 -18.431 3.491 1.00 72.31 97 GLY A C 1
ATOM 775 O O . GLY A 1 97 ? 8.975 -18.792 3.901 1.00 72.31 97 GLY A O 1
ATOM 776 N N . PHE A 1 98 ? 6.982 -17.829 4.274 1.00 60.28 98 PHE A N 1
ATOM 777 C CA . PHE A 1 98 ? 7.247 -17.348 5.624 1.00 60.28 98 PHE A CA 1
ATOM 778 C C . PHE A 1 98 ? 6.233 -17.851 6.642 1.00 60.28 98 PHE A C 1
ATOM 780 O O . PHE A 1 98 ? 5.033 -17.859 6.291 1.00 60.28 98 PHE A O 1
#

Solvent-accessible surface area (backbone atoms only — not comparable to full-atom values): 6271 Å² total; per-residue (Å²): 138,84,80,86,88,76,80,87,89,87,70,86,79,75,84,63,50,74,65,57,51,48,54,52,52,49,58,51,57,75,67,68,73,80,75,90,82,86,61,91,61,40,65,59,48,4,47,50,51,16,59,78,60,72,44,93,56,38,73,68,23,38,59,52,32,48,22,63,76,71,72,48,70,38,78,39,72,54,64,70,58,57,68,62,42,58,85,62,32,84,49,48,43,81,53,85,89,129

Sequence (98 aa):
MPRCLQCCDRRSSTSTSPRKRGEEAFSIFCRLGIRPVHRPDLHLRAWEIAKELNTPRVYDMHCVALAELEGCELYTADRGLLRKLGARRRWAKGIGGF

Radius of gyration: 21.17 Å; Cα contacts (8 Å, |Δi|>4): 57; chains: 1; bounding box: 48×63×35 Å

Foldseek 3Di:
DDDPPDDDDDPPDPVCDPVNVVVVVVVVVVVPPDDDDDDPCLLVQLVVVCVVLVHPCSVVSSLVSVCVVVVAAAEDCPPVVLVSCVVSNPRYDYDDDD

Mean predicted aligned error: 9.51 Å

pLDDT: mean 84.96, std 17.45, range [37.38, 97.38]